Protein AF-D7GNL5-F1 (afdb_monomer)

Sequence (168 aa):
TACVNSFGDEQLAVDMLANNLLFEALTHSHFCKYACSEEVPELQDMGGPVEGGFSVAFDPLDGSSIVDTNFSVGTIFGVWPGEKLTGVTGRDQVAAAMGVYGPRTTYVLALKDYPGTHEFLLLDEGKWQHVKETTEVGEGKLFSPGNLRATFDNPDYEKLINYYVKEK

Foldseek 3Di:
DQDAPPVRPSLVRVQVVLVVVVLVVLLVVLQEQWEAEPVGRDTDGSNHAQANGKYKYKHSWAPSVCVVVQAKIKIWMFIAHGHDPPPDDPLRTQKIKMWIDHPWTKIWIDGPPDAFIWIWTQDPVRDTDTDDGGRDDDDDPDDDDDDPVVVVPDVVVVVVVVCNVPPD

Nearest PDB structures (foldseek):
  5iz3-assembly1_B  TM=9.190E-01  e=2.848E-23  Physcomitrium patens
  7zuv-assembly4_G  TM=9.508E-01  e=5.186E-22  Chlamydomonas reinhardtii
  7zuv-assembly4_E-3  TM=9.602E-01  e=9.377E-22  Chlamydomonas reinhardtii
  7zuv-assembly3_C  TM=9.428E-01  e=1.056E-21  Chlamydomonas reinhardtii
  7zuv-assembly3_H  TM=9.239E-01  e=1.598E-21  Chlamydomonas reinhardtii

Radius of gyration: 18.69 Å; Cα contacts (8 Å, |Δi|>4): 293; chains: 1; bounding box: 49×48×44 Å

Structure (mmCIF, N/CA/C/O backbone):
data_AF-D7GNL5-F1
#
_entry.id   AF-D7GNL5-F1
#
loop_
_atom_site.group_PDB
_atom_site.id
_atom_site.type_symbol
_atom_site.label_atom_id
_atom_site.label_alt_id
_atom_site.label_comp_id
_atom_site.label_asym_id
_atom_site.label_entity_id
_atom_site.label_seq_id
_atom_site.pdbx_PDB_ins_code
_atom_site.Cartn_x
_atom_site.Cartn_y
_atom_site.Cartn_z
_atom_site.occupancy
_atom_site.B_iso_or_equiv
_atom_site.auth_seq_id
_atom_site.auth_comp_id
_atom_site.auth_asym_id
_atom_site.auth_atom_id
_atom_site.pdbx_PDB_model_num
ATOM 1 N N . THR A 1 1 ? 19.185 -15.346 12.925 1.00 33.25 1 THR A N 1
ATOM 2 C CA . THR A 1 1 ? 20.498 -14.693 12.762 1.00 33.25 1 THR A CA 1
ATOM 3 C C . THR A 1 1 ? 20.218 -13.211 12.715 1.00 33.25 1 THR A C 1
ATOM 5 O O . THR A 1 1 ? 19.651 -12.767 11.730 1.00 33.25 1 THR A O 1
ATOM 8 N N . ALA A 1 2 ? 20.416 -12.498 13.824 1.00 32.72 2 ALA A N 1
ATOM 9 C CA . ALA A 1 2 ? 20.004 -11.101 13.946 1.00 32.72 2 ALA A CA 1
ATOM 10 C C . ALA A 1 2 ? 20.997 -10.195 13.205 1.00 32.72 2 ALA A C 1
ATOM 12 O O . ALA A 1 2 ? 22.196 -10.243 13.483 1.00 32.72 2 ALA A O 1
ATOM 13 N N . CYS A 1 3 ? 20.505 -9.397 12.260 1.00 36.00 3 CYS A N 1
ATOM 14 C CA . CYS A 1 3 ? 21.225 -8.222 11.789 1.00 36.00 3 CYS A CA 1
ATOM 15 C C . CYS A 1 3 ? 21.075 -7.164 12.883 1.00 36.00 3 CYS A C 1
ATOM 17 O O . CYS A 1 3 ? 19.970 -6.714 13.138 1.00 36.00 3 CYS A O 1
ATOM 19 N N . VAL A 1 4 ? 22.158 -6.809 13.567 1.00 38.31 4 VAL A N 1
ATOM 20 C CA . VAL A 1 4 ? 22.180 -5.688 14.515 1.00 38.31 4 VAL A CA 1
ATOM 21 C C . VAL A 1 4 ? 23.036 -4.612 13.860 1.00 38.31 4 VAL A C 1
ATOM 23 O O . VAL A 1 4 ? 24.189 -4.875 13.511 1.00 38.31 4 VAL A O 1
ATOM 26 N N . ASN A 1 5 ? 22.471 -3.427 13.620 1.00 47.59 5 ASN A N 1
ATOM 27 C CA . ASN A 1 5 ? 23.263 -2.287 13.161 1.00 47.59 5 ASN A CA 1
ATOM 28 C C . ASN A 1 5 ? 24.167 -1.781 14.303 1.00 47.59 5 ASN A C 1
ATOM 30 O O . ASN A 1 5 ? 23.959 -2.085 15.476 1.00 47.59 5 ASN A O 1
ATOM 34 N N . SER A 1 6 ? 25.184 -0.987 13.967 1.00 39.88 6 SER A N 1
ATOM 35 C CA . SER A 1 6 ? 26.195 -0.507 14.922 1.00 39.88 6 SER A CA 1
ATOM 36 C C . SER A 1 6 ? 25.654 0.392 16.053 1.00 39.88 6 SER A C 1
ATOM 38 O O . SER A 1 6 ? 26.437 0.770 16.925 1.00 39.88 6 SER A O 1
ATOM 40 N N . PHE A 1 7 ? 24.363 0.742 16.046 1.00 41.91 7 PHE A N 1
ATOM 41 C CA . PHE A 1 7 ? 23.713 1.619 17.023 1.00 41.91 7 PHE A CA 1
ATOM 42 C C . PHE A 1 7 ? 22.725 0.892 17.949 1.00 41.91 7 PHE A C 1
ATOM 44 O O . PHE A 1 7 ? 22.218 1.508 18.878 1.00 41.91 7 PHE A O 1
ATOM 51 N N . GLY A 1 8 ? 22.531 -0.421 17.778 1.00 46.28 8 GLY A N 1
ATOM 52 C CA . GLY A 1 8 ? 21.734 -1.235 18.701 1.00 46.28 8 GLY A CA 1
ATOM 53 C C . GLY A 1 8 ? 20.217 -1.133 18.519 1.00 46.28 8 GLY A C 1
ATOM 54 O O . GLY A 1 8 ? 19.494 -1.722 19.316 1.00 46.28 8 GLY A O 1
ATOM 55 N N . ASP A 1 9 ? 19.739 -0.455 17.472 1.00 56.34 9 ASP A N 1
ATOM 56 C CA . ASP A 1 9 ? 18.310 -0.386 17.161 1.00 56.34 9 ASP A CA 1
ATOM 57 C C . ASP A 1 9 ? 17.904 -1.599 16.313 1.00 56.34 9 ASP A C 1
ATOM 59 O O . ASP A 1 9 ? 18.107 -1.616 15.096 1.00 56.34 9 ASP A O 1
ATOM 63 N N . GLU A 1 10 ? 17.345 -2.632 16.957 1.00 59.16 10 GLU A N 1
ATOM 64 C CA . GLU A 1 10 ? 16.759 -3.798 16.273 1.00 59.16 10 GLU A CA 1
ATOM 65 C C . GLU A 1 10 ? 15.646 -3.383 15.293 1.00 59.16 10 GLU A C 1
ATOM 67 O O . GLU A 1 10 ? 15.550 -3.972 14.217 1.00 59.16 10 GLU A O 1
ATOM 72 N N . GLN A 1 11 ? 14.882 -2.326 15.603 1.00 56.53 11 GLN A N 1
ATOM 73 C CA . GLN A 1 11 ? 13.830 -1.779 14.729 1.00 56.53 11 GLN A CA 1
ATOM 74 C C . GLN A 1 11 ? 14.397 -1.353 13.366 1.0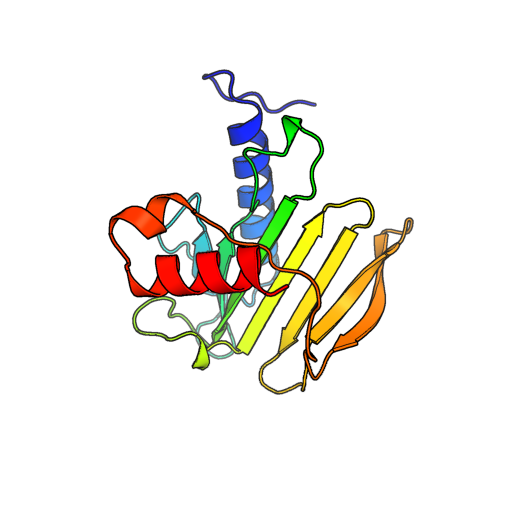0 56.53 11 GLN A C 1
ATOM 76 O O . GLN A 1 11 ? 14.004 -1.905 12.338 1.00 56.53 11 GLN A O 1
ATOM 81 N N . LEU A 1 12 ? 15.451 -0.525 13.366 1.00 66.38 12 LEU A N 1
ATOM 82 C CA . LEU A 1 12 ? 16.121 -0.087 12.136 1.00 66.38 12 LEU A CA 1
ATOM 83 C C . LEU A 1 12 ? 16.701 -1.270 11.333 1.00 66.38 12 LEU A C 1
ATOM 85 O O . LEU A 1 12 ? 16.880 -1.182 10.121 1.00 66.38 12 LEU A O 1
ATOM 89 N N . ALA A 1 13 ? 17.014 -2.399 11.975 1.00 81.12 13 ALA A N 1
ATOM 90 C CA . ALA A 1 13 ? 17.502 -3.570 11.257 1.00 81.12 13 ALA A CA 1
ATOM 91 C C . ALA A 1 13 ? 16.402 -4.329 10.497 1.00 81.12 13 ALA A C 1
ATOM 93 O O . ALA A 1 13 ? 16.684 -4.859 9.419 1.00 81.12 13 ALA A O 1
ATOM 94 N N . VAL A 1 14 ? 15.178 -4.391 11.032 1.00 86.81 14 VAL A N 1
ATOM 95 C CA . VAL A 1 14 ? 14.041 -5.025 10.344 1.00 86.81 14 VAL A CA 1
ATOM 96 C C . VAL A 1 14 ? 13.551 -4.138 9.200 1.00 86.81 14 VAL A C 1
ATOM 98 O O . VAL A 1 14 ? 13.327 -4.659 8.108 1.00 86.81 14 VAL A O 1
ATOM 101 N N . ASP A 1 15 ? 13.502 -2.820 9.404 1.00 88.00 15 ASP A N 1
ATOM 102 C CA . ASP A 1 15 ? 13.155 -1.845 8.359 1.00 88.00 15 ASP A CA 1
ATOM 103 C C . ASP A 1 15 ? 14.102 -1.961 7.162 1.00 88.00 15 ASP A C 1
ATOM 105 O O . ASP A 1 15 ? 13.683 -2.183 6.023 1.00 88.00 15 ASP A O 1
ATOM 109 N N . MET A 1 16 ? 15.412 -1.949 7.426 1.00 91.81 16 MET A N 1
ATOM 110 C CA . MET A 1 16 ? 16.427 -2.111 6.385 1.00 91.81 16 MET A CA 1
ATOM 111 C C . MET A 1 16 ? 16.382 -3.489 5.715 1.00 91.81 16 MET A C 1
ATOM 113 O O . MET A 1 16 ? 16.670 -3.601 4.522 1.00 91.81 16 MET A O 1
ATOM 117 N N . LEU A 1 17 ? 16.023 -4.549 6.449 1.00 92.88 17 LEU A N 1
ATOM 118 C CA . LEU A 1 17 ? 15.841 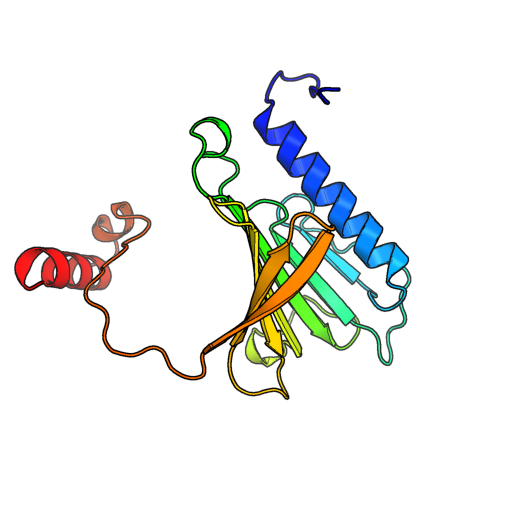-5.880 5.868 1.00 92.88 17 LEU A CA 1
ATOM 119 C C . LEU A 1 17 ? 14.656 -5.896 4.894 1.00 92.88 17 LEU A C 1
ATOM 121 O O . LEU A 1 17 ? 14.819 -6.349 3.761 1.00 92.88 17 LEU A O 1
ATOM 125 N N . ALA A 1 18 ? 13.494 -5.390 5.314 1.00 94.75 18 ALA A N 1
ATOM 126 C CA . ALA A 1 18 ? 12.304 -5.294 4.473 1.00 94.75 18 ALA A CA 1
ATOM 127 C C . ALA A 1 18 ? 12.569 -4.427 3.233 1.00 94.75 18 ALA A C 1
ATOM 129 O O . ALA A 1 18 ? 12.258 -4.829 2.111 1.00 94.75 18 ALA A O 1
ATOM 130 N N . ASN A 1 19 ? 13.246 -3.294 3.417 1.00 96.25 19 ASN A N 1
ATOM 131 C CA . ASN A 1 19 ? 13.652 -2.400 2.341 1.00 96.25 19 ASN A CA 1
ATOM 132 C C . ASN A 1 19 ? 14.527 -3.103 1.289 1.00 96.25 19 ASN A C 1
ATOM 134 O O . ASN A 1 19 ? 14.232 -3.055 0.093 1.00 96.25 19 ASN A O 1
ATOM 138 N N . ASN A 1 20 ? 15.570 -3.815 1.729 1.00 96.62 20 ASN A N 1
ATOM 139 C CA . ASN A 1 20 ? 16.473 -4.533 0.826 1.00 96.62 20 ASN A CA 1
ATOM 140 C C . ASN A 1 20 ? 15.749 -5.641 0.049 1.00 96.62 20 ASN A C 1
ATOM 142 O O . ASN A 1 20 ? 15.961 -5.775 -1.156 1.00 96.62 20 ASN A O 1
ATOM 146 N N . LEU A 1 21 ? 14.870 -6.398 0.715 1.00 97.12 21 LEU A N 1
ATOM 147 C CA . LEU A 1 21 ? 14.084 -7.457 0.075 1.00 97.12 21 LEU A CA 1
ATOM 148 C C . LEU A 1 21 ? 13.175 -6.906 -1.031 1.00 97.12 21 LEU A C 1
ATOM 150 O O . LEU A 1 21 ? 13.053 -7.527 -2.088 1.00 97.12 21 LEU A O 1
ATOM 154 N N . LEU A 1 22 ? 12.557 -5.740 -0.820 1.00 97.44 22 LEU A N 1
ATOM 155 C CA . LEU A 1 22 ? 11.691 -5.122 -1.825 1.00 97.44 22 LEU A CA 1
ATOM 156 C C . LEU A 1 22 ? 12.478 -4.585 -3.022 1.00 97.44 22 LEU A C 1
ATOM 158 O O . LEU A 1 22 ? 12.091 -4.855 -4.158 1.00 97.44 22 LEU A O 1
ATOM 162 N N . PHE A 1 23 ? 13.606 -3.902 -2.809 1.00 98.12 23 PHE A N 1
ATOM 163 C CA . PHE A 1 23 ? 14.469 -3.480 -3.919 1.00 98.12 23 PHE A CA 1
ATOM 164 C C . PHE A 1 23 ? 15.001 -4.673 -4.729 1.00 98.12 23 PHE A C 1
ATOM 166 O O . PHE A 1 23 ? 15.002 -4.639 -5.964 1.00 98.12 23 PHE A O 1
ATOM 173 N N . GLU A 1 24 ? 15.402 -5.753 -4.055 1.00 98.12 24 GLU A N 1
ATOM 174 C CA . GLU A 1 24 ? 15.845 -6.987 -4.708 1.00 98.12 24 GLU A CA 1
ATOM 175 C C . GLU A 1 24 ? 14.713 -7.618 -5.534 1.00 98.12 24 GLU A C 1
ATOM 177 O O . GLU A 1 24 ? 14.908 -7.957 -6.703 1.00 98.12 24 GLU A O 1
ATOM 182 N N . ALA A 1 25 ? 13.506 -7.722 -4.971 1.00 97.38 25 ALA A N 1
ATOM 183 C CA . ALA A 1 25 ? 12.342 -8.253 -5.675 1.00 97.38 25 ALA A CA 1
ATOM 184 C C . ALA A 1 25 ? 11.966 -7.408 -6.905 1.00 97.38 25 ALA A C 1
ATOM 186 O O . ALA A 1 25 ? 11.678 -7.957 -7.971 1.00 97.38 25 ALA A O 1
ATOM 187 N N . LEU A 1 26 ? 12.009 -6.077 -6.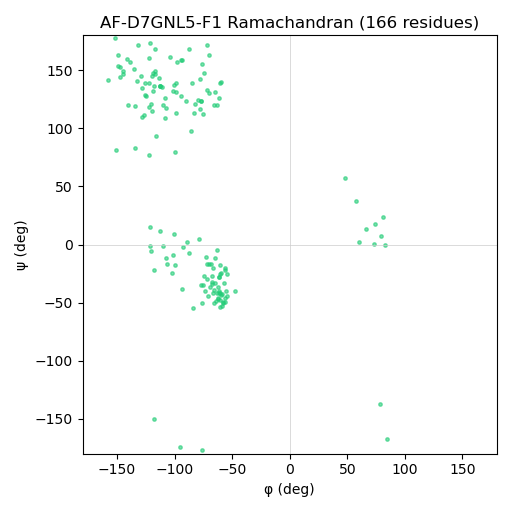791 1.00 97.94 26 LEU A N 1
ATOM 188 C CA . LEU A 1 26 ? 11.727 -5.164 -7.901 1.00 97.94 26 LEU A CA 1
ATOM 189 C C . LEU A 1 26 ? 12.776 -5.268 -9.009 1.00 97.94 26 LEU A C 1
ATOM 191 O O . LEU A 1 26 ? 12.408 -5.291 -10.185 1.00 97.94 26 LEU A O 1
ATOM 195 N N . THR A 1 27 ? 14.051 -5.423 -8.653 1.00 97.81 27 THR A N 1
ATOM 196 C CA . THR A 1 27 ? 15.136 -5.671 -9.615 1.00 97.81 27 THR A CA 1
ATOM 197 C C . THR A 1 27 ? 14.917 -6.994 -10.360 1.00 97.81 27 THR A C 1
ATOM 199 O O . THR A 1 27 ? 14.978 -7.047 -11.590 1.00 97.81 27 THR A O 1
ATOM 202 N N . HIS A 1 28 ? 14.579 -8.065 -9.634 1.00 97.75 28 HIS A N 1
ATOM 203 C CA . HIS A 1 28 ? 14.297 -9.382 -10.214 1.00 97.75 28 HIS A CA 1
ATOM 204 C C . HIS A 1 28 ? 12.988 -9.449 -11.013 1.00 97.75 28 HIS A C 1
ATOM 206 O O . HIS A 1 28 ? 12.808 -10.367 -11.810 1.00 97.75 28 HIS A O 1
ATOM 212 N N . SER A 1 29 ? 12.078 -8.484 -10.844 1.00 96.94 29 SER A N 1
ATOM 213 C CA . SER A 1 29 ? 10.851 -8.416 -11.645 1.00 96.94 29 SER A CA 1
ATOM 214 C C . SER A 1 29 ? 11.125 -8.106 -13.118 1.00 96.94 29 SER A C 1
ATOM 216 O O . SER A 1 29 ? 10.319 -8.466 -13.969 1.00 96.94 29 SER A O 1
ATOM 218 N N . HIS A 1 30 ? 12.231 -7.416 -13.423 1.00 97.06 30 HIS A N 1
ATOM 219 C CA . HIS A 1 30 ? 12.578 -6.887 -14.749 1.00 97.06 30 HIS A CA 1
ATOM 220 C C . HIS A 1 30 ? 11.583 -5.877 -15.356 1.00 97.06 30 HIS A C 1
ATOM 222 O O . HIS A 1 30 ? 11.812 -5.393 -16.464 1.00 97.06 30 HIS A O 1
ATOM 228 N N . PHE A 1 31 ? 10.509 -5.516 -14.646 1.00 97.44 31 PHE A N 1
ATOM 229 C CA . PHE A 1 31 ? 9.500 -4.555 -15.108 1.00 97.44 31 PHE A CA 1
ATOM 230 C C . PHE A 1 31 ? 9.581 -3.203 -14.394 1.00 97.44 31 PHE A C 1
ATOM 232 O O . PHE A 1 31 ? 9.031 -2.221 -14.889 1.00 97.44 31 PHE A O 1
ATOM 239 N N . CYS A 1 32 ? 10.264 -3.126 -13.252 1.00 98.06 32 CYS A N 1
ATOM 240 C CA . CYS A 1 32 ? 10.437 -1.877 -12.521 1.00 98.06 32 CYS A CA 1
ATOM 241 C C . CYS A 1 32 ? 11.586 -1.060 -13.127 1.00 98.06 32 CYS A C 1
ATOM 243 O O . CYS A 1 32 ? 12.718 -1.532 -13.172 1.00 98.06 32 CYS A O 1
ATOM 245 N N . LYS A 1 33 ? 11.317 0.167 -13.579 1.00 98.12 33 LYS A N 1
ATOM 246 C CA . LYS A 1 33 ? 12.318 1.126 -14.046 1.00 98.12 33 LYS A CA 1
ATOM 247 C C . LYS A 1 33 ? 12.927 1.905 -12.887 1.00 98.12 33 LYS A C 1
ATOM 249 O O . LYS A 1 33 ? 14.144 1.900 -12.739 1.00 98.12 33 LYS A O 1
ATOM 254 N N . TYR A 1 34 ? 12.097 2.541 -12.062 1.00 98.31 34 TYR A N 1
ATOM 255 C CA . TYR A 1 34 ? 12.556 3.276 -10.883 1.00 98.31 34 TYR A CA 1
ATOM 256 C C . TYR A 1 34 ? 11.796 2.869 -9.634 1.00 98.31 34 TYR A C 1
ATOM 258 O O . TYR A 1 34 ? 10.591 2.636 -9.688 1.00 98.31 34 TYR A O 1
ATOM 266 N N . ALA A 1 35 ? 12.486 2.848 -8.501 1.00 98.19 35 ALA A N 1
ATOM 267 C CA . ALA A 1 35 ? 11.854 2.660 -7.210 1.00 98.19 35 ALA A CA 1
ATOM 268 C C . ALA A 1 35 ? 12.386 3.638 -6.162 1.00 98.19 35 ALA A C 1
ATOM 270 O O . ALA A 1 35 ? 13.540 4.052 -6.236 1.00 98.19 35 ALA A O 1
ATOM 271 N N . CYS A 1 36 ? 11.557 3.996 -5.190 1.00 97.75 36 CYS A N 1
ATOM 272 C CA . CYS A 1 36 ? 11.989 4.668 -3.966 1.00 97.75 36 CYS A CA 1
ATOM 273 C C . CYS A 1 36 ? 11.203 4.130 -2.770 1.00 97.75 36 CYS A C 1
ATOM 275 O O . CYS A 1 36 ? 10.124 3.552 -2.937 1.00 97.75 36 CYS A O 1
ATOM 277 N N . SER A 1 37 ? 11.744 4.327 -1.573 1.00 97.31 37 SER A N 1
ATOM 278 C CA . SER A 1 37 ? 11.112 3.902 -0.329 1.00 97.31 37 SER A CA 1
ATOM 279 C C . SER A 1 37 ? 11.102 4.998 0.729 1.00 97.31 37 SER A C 1
ATOM 281 O O . SER A 1 37 ? 11.722 6.043 0.536 1.00 97.31 37 SER A O 1
ATOM 283 N N . GLU A 1 38 ? 10.405 4.775 1.845 1.00 95.31 38 GLU A N 1
ATOM 284 C CA . GLU A 1 38 ? 10.528 5.641 3.029 1.00 95.31 38 GLU A CA 1
ATOM 285 C C . GLU A 1 38 ? 11.992 5.765 3.494 1.00 95.31 38 GLU A C 1
ATOM 287 O O . GLU A 1 38 ? 12.471 6.873 3.731 1.00 95.31 38 GLU A O 1
ATOM 292 N N . GLU A 1 39 ? 12.720 4.644 3.529 1.00 91.44 39 GLU A N 1
ATOM 293 C CA . GLU A 1 39 ? 14.121 4.578 3.973 1.00 91.44 39 GLU A CA 1
ATOM 294 C C . GLU A 1 39 ? 15.116 5.160 2.954 1.00 91.44 39 GLU A C 1
ATOM 296 O O . GLU A 1 39 ? 16.205 5.610 3.313 1.00 91.44 39 GLU A O 1
ATOM 301 N N . VAL A 1 40 ? 14.763 5.127 1.663 1.00 94.75 40 VAL A N 1
ATOM 302 C CA . VAL A 1 40 ? 15.578 5.627 0.545 1.00 94.75 40 VAL A CA 1
ATOM 303 C C . VAL A 1 40 ? 14.686 6.461 -0.386 1.00 94.75 40 VAL A C 1
ATOM 305 O O . VAL A 1 40 ? 14.173 5.942 -1.389 1.00 94.75 40 VAL A O 1
ATOM 308 N N . PRO A 1 41 ? 14.466 7.753 -0.073 1.00 92.88 41 PRO A N 1
ATOM 309 C CA . PRO A 1 41 ? 13.539 8.608 -0.814 1.00 92.88 41 PRO A CA 1
ATOM 310 C C . PRO A 1 41 ? 14.064 9.017 -2.200 1.00 92.88 41 PRO A C 1
ATOM 312 O O . PRO A 1 41 ? 13.317 9.568 -3.014 1.00 92.88 41 PRO A O 1
ATOM 315 N N . GLU A 1 42 ? 15.338 8.763 -2.503 1.00 94.25 42 GLU A N 1
ATOM 316 C CA . GLU A 1 42 ? 15.918 8.967 -3.825 1.00 94.25 42 GLU A CA 1
ATOM 317 C C . GLU A 1 42 ? 15.540 7.850 -4.805 1.00 94.25 42 GLU A C 1
ATOM 319 O O . GLU A 1 42 ? 15.540 6.666 -4.471 1.00 94.25 42 GLU A O 1
ATOM 324 N N . LEU A 1 43 ? 15.306 8.225 -6.068 1.00 95.62 43 LEU A N 1
ATOM 325 C CA . LEU A 1 43 ? 15.022 7.269 -7.138 1.00 95.62 43 LEU A CA 1
ATOM 326 C C . LEU A 1 43 ? 16.209 6.334 -7.384 1.00 95.62 43 LEU A C 1
ATOM 328 O O . LEU A 1 43 ? 17.285 6.770 -7.794 1.00 95.62 43 LEU A O 1
ATOM 332 N N . GLN A 1 44 ? 15.963 5.041 -7.217 1.00 97.62 44 GLN A N 1
ATOM 333 C CA . GLN A 1 44 ? 16.878 3.960 -7.549 1.00 97.62 44 GLN A CA 1
ATOM 334 C C . GLN A 1 44 ? 16.494 3.360 -8.904 1.00 97.62 44 GLN A C 1
ATOM 336 O O . GLN A 1 44 ? 15.326 3.047 -9.136 1.00 97.62 44 GLN A O 1
ATOM 341 N N . ASP A 1 45 ? 17.462 3.192 -9.809 1.00 97.31 45 ASP A N 1
ATOM 342 C CA . ASP A 1 45 ? 17.240 2.512 -11.093 1.00 97.31 45 ASP A CA 1
ATOM 343 C C . ASP A 1 45 ? 17.207 0.996 -10.876 1.00 97.31 45 ASP A C 1
ATOM 345 O O . ASP A 1 45 ? 18.201 0.401 -10.460 1.00 97.31 45 ASP A O 1
ATOM 349 N N . MET A 1 46 ? 16.061 0.381 -11.159 1.00 97.94 46 MET A N 1
ATOM 350 C CA . MET A 1 46 ? 15.833 -1.061 -11.012 1.00 97.94 46 MET A CA 1
ATOM 351 C C . MET A 1 46 ? 16.128 -1.839 -12.308 1.00 97.94 46 MET A C 1
ATOM 353 O O . MET A 1 46 ? 16.029 -3.064 -12.335 1.00 97.94 46 MET A O 1
ATOM 357 N N . GLY A 1 47 ? 16.507 -1.149 -13.392 1.00 97.25 47 GLY A N 1
ATOM 358 C CA . GLY A 1 47 ? 16.954 -1.761 -14.647 1.00 97.25 47 GLY A CA 1
ATOM 359 C C . GLY A 1 47 ? 15.845 -2.212 -15.605 1.00 97.25 47 GLY A C 1
ATOM 360 O O . GLY A 1 47 ? 16.156 -2.710 -16.687 1.00 97.25 47 GLY A O 1
ATOM 361 N N . GLY A 1 48 ? 14.571 -2.034 -15.252 1.00 97.50 48 GLY A N 1
ATOM 362 C CA . GLY A 1 48 ? 13.435 -2.320 -16.131 1.00 97.50 48 GLY A CA 1
ATOM 363 C C . GLY A 1 48 ? 13.273 -1.316 -17.283 1.00 97.50 48 GLY A C 1
ATOM 364 O O . GLY A 1 48 ? 13.959 -0.289 -17.340 1.00 97.50 48 GLY A O 1
ATOM 365 N N . PRO A 1 49 ? 12.371 -1.599 -18.238 1.00 97.44 49 PRO A N 1
ATOM 366 C CA . PRO A 1 49 ? 12.152 -0.751 -19.404 1.00 97.44 49 PRO A CA 1
ATOM 367 C C . PRO A 1 49 ? 11.347 0.507 -19.058 1.00 97.44 49 PRO A C 1
ATOM 369 O O . PRO A 1 49 ? 10.546 0.516 -18.131 1.00 97.44 49 PRO A O 1
ATOM 372 N N . VAL A 1 50 ? 11.512 1.569 -19.850 1.00 95.75 50 VAL A N 1
ATOM 373 C CA . VAL A 1 50 ? 10.650 2.762 -19.753 1.00 95.75 50 VAL A CA 1
ATOM 374 C C . VAL A 1 50 ? 9.285 2.485 -20.385 1.00 95.75 50 VAL A C 1
ATOM 376 O O . VAL A 1 50 ? 8.246 2.718 -19.775 1.00 95.75 50 VAL A O 1
ATOM 379 N N . GLU A 1 51 ? 9.266 1.964 -21.611 1.00 96.69 51 GLU A N 1
ATOM 380 C CA . GLU A 1 51 ? 8.026 1.591 -22.293 1.00 96.69 51 GLU A CA 1
ATOM 381 C C . GLU A 1 51 ? 7.536 0.229 -21.788 1.00 96.69 51 GLU A C 1
ATOM 383 O O . GLU A 1 51 ? 8.273 -0.754 -21.812 1.00 96.69 51 GLU A O 1
ATOM 388 N N . GLY A 1 52 ? 6.294 0.175 -21.301 1.00 94.69 52 GLY A N 1
ATOM 389 C CA . GLY A 1 52 ? 5.707 -1.043 -20.732 1.00 94.69 52 GLY A CA 1
ATOM 390 C C . GLY A 1 52 ? 6.246 -1.444 -19.353 1.00 94.69 52 GLY A C 1
ATOM 391 O O . GLY A 1 52 ? 5.801 -2.458 -18.819 1.00 94.69 52 GLY A O 1
ATOM 392 N N . GLY A 1 53 ? 7.173 -0.673 -18.776 1.00 97.38 53 GLY A N 1
ATOM 393 C CA . GLY A 1 53 ? 7.614 -0.834 -17.393 1.00 97.38 53 GLY A CA 1
ATOM 394 C C . GLY A 1 53 ? 6.875 0.080 -16.421 1.00 97.38 53 GLY A C 1
ATOM 395 O O . GLY A 1 53 ? 5.919 0.776 -16.782 1.00 97.38 53 GLY A O 1
ATOM 396 N N . PHE A 1 54 ? 7.329 0.061 -15.172 1.00 98.31 54 PHE A N 1
ATOM 397 C CA . PHE A 1 54 ? 6.673 0.725 -14.051 1.00 98.31 54 PHE A CA 1
ATOM 398 C C . PHE A 1 54 ? 7.665 1.414 -13.124 1.00 98.31 54 PHE A C 1
ATOM 400 O O . PHE A 1 54 ? 8.807 0.981 -13.002 1.00 98.31 54 PHE A O 1
ATOM 407 N N . SER A 1 55 ? 7.195 2.404 -12.377 1.00 98.38 55 SER A N 1
ATOM 408 C CA . SER A 1 55 ? 7.895 2.912 -11.206 1.00 98.38 55 SER A CA 1
ATOM 409 C C . SER A 1 55 ? 7.112 2.626 -9.931 1.00 98.38 55 SER A C 1
ATOM 411 O O . SER A 1 55 ? 5.881 2.706 -9.924 1.00 98.38 55 SER A O 1
ATOM 413 N N . VAL A 1 56 ? 7.820 2.309 -8.849 1.00 98.44 56 VAL A N 1
ATOM 414 C CA . VAL A 1 56 ? 7.223 1.851 -7.587 1.00 98.44 56 VAL A CA 1
ATOM 415 C C . VAL A 1 56 ? 7.691 2.717 -6.422 1.00 98.44 56 VAL A C 1
ATOM 417 O O . VAL A 1 56 ? 8.885 2.899 -6.227 1.00 98.44 56 VAL A O 1
ATOM 420 N N . ALA A 1 57 ? 6.757 3.231 -5.628 1.00 98.25 57 ALA A N 1
ATOM 421 C CA . ALA A 1 57 ? 7.070 3.838 -4.335 1.00 98.25 57 ALA A CA 1
ATOM 422 C C . ALA A 1 57 ? 6.493 2.959 -3.228 1.00 98.25 57 ALA A C 1
ATOM 424 O O . ALA A 1 57 ? 5.358 2.492 -3.369 1.00 98.25 57 ALA A O 1
ATOM 425 N N . PHE A 1 58 ? 7.251 2.725 -2.158 1.00 98.00 58 PHE A N 1
ATOM 426 C CA . PHE A 1 58 ? 6.824 1.818 -1.097 1.00 98.00 58 PHE A CA 1
ATOM 427 C C . PHE A 1 58 ? 7.250 2.248 0.309 1.00 98.00 58 PHE A C 1
ATOM 429 O O . PHE A 1 58 ? 8.296 2.852 0.506 1.00 98.00 58 PHE A O 1
ATOM 436 N N . ASP A 1 59 ? 6.436 1.888 1.290 1.00 97.25 59 ASP A N 1
ATOM 437 C CA . ASP A 1 59 ? 6.828 1.809 2.692 1.00 97.25 59 ASP A CA 1
ATOM 438 C C . ASP A 1 59 ? 7.134 0.328 2.981 1.00 97.25 59 ASP A C 1
ATOM 440 O O . ASP A 1 59 ? 6.233 -0.518 2.852 1.00 97.25 59 ASP A O 1
ATOM 444 N N . PRO A 1 60 ? 8.402 -0.020 3.268 1.00 95.81 60 PRO A N 1
ATOM 445 C CA . PRO A 1 60 ? 8.799 -1.405 3.454 1.00 95.81 60 PRO A CA 1
ATOM 446 C C . PRO A 1 60 ? 8.198 -2.033 4.713 1.00 95.81 60 PRO A C 1
ATOM 448 O O . PRO A 1 60 ? 7.889 -3.231 4.679 1.00 95.81 60 PRO A O 1
ATOM 451 N N . LEU A 1 61 ? 8.017 -1.255 5.785 1.00 95.69 61 LEU A N 1
ATOM 452 C CA . LEU A 1 61 ? 7.505 -1.729 7.064 1.00 95.69 61 LEU A CA 1
ATOM 453 C C . LEU A 1 61 ? 6.750 -0.622 7.827 1.00 95.69 61 LEU A C 1
ATOM 455 O O . LEU A 1 61 ? 7.250 -0.050 8.797 1.00 95.69 61 LEU A O 1
ATOM 459 N N . ASP A 1 62 ? 5.489 -0.409 7.457 1.00 94.44 62 ASP A N 1
ATOM 460 C CA . ASP A 1 62 ? 4.594 0.500 8.170 1.00 94.44 62 ASP A CA 1
ATOM 461 C C . ASP A 1 62 ? 4.334 -0.031 9.585 1.00 94.44 62 ASP A C 1
ATOM 463 O O . ASP A 1 62 ? 3.986 -1.203 9.795 1.00 94.44 62 ASP A O 1
ATOM 467 N N . GLY A 1 63 ? 4.483 0.850 10.571 1.00 91.75 63 GLY A N 1
ATOM 468 C CA . GLY A 1 63 ? 4.338 0.498 11.980 1.00 91.75 63 GLY A CA 1
ATOM 469 C C . GLY A 1 63 ? 5.577 -0.157 12.599 1.00 91.75 63 GLY A C 1
ATOM 470 O O . GLY A 1 63 ? 5.452 -0.828 13.622 1.00 91.75 63 GLY A O 1
ATOM 471 N N . SER A 1 64 ? 6.777 0.062 12.060 1.00 87.44 64 SER A N 1
ATOM 472 C CA . SER A 1 64 ? 8.039 -0.437 12.636 1.00 87.44 64 SER A CA 1
ATOM 473 C C . SER A 1 64 ? 8.182 -0.189 14.152 1.00 87.44 64 SER A C 1
ATOM 475 O O . SER A 1 64 ? 8.555 -1.082 14.915 1.00 87.44 64 SER A O 1
ATOM 477 N N . SER A 1 65 ? 7.748 0.983 14.632 1.00 86.31 65 SER A N 1
ATOM 478 C CA . SER A 1 65 ? 7.759 1.360 16.060 1.00 86.31 65 SER A CA 1
ATOM 479 C C . SER A 1 65 ? 6.932 0.460 16.997 1.00 86.31 65 SER A C 1
ATOM 481 O O . SER A 1 65 ? 7.118 0.504 18.216 1.00 86.31 65 SER A O 1
ATOM 483 N N . ILE A 1 66 ? 6.002 -0.335 16.456 1.00 88.75 66 ILE A N 1
ATOM 484 C CA . ILE A 1 66 ? 5.130 -1.251 17.210 1.00 88.75 66 ILE A CA 1
ATOM 485 C C . ILE A 1 66 ? 5.433 -2.731 16.920 1.00 88.75 66 ILE A C 1
ATOM 487 O O . ILE A 1 66 ? 4.688 -3.611 17.356 1.00 88.75 66 ILE A O 1
ATOM 491 N N . VAL A 1 67 ? 6.553 -3.025 16.249 1.00 88.25 67 VAL A N 1
ATOM 492 C CA . VAL A 1 67 ? 7.041 -4.401 16.054 1.00 88.25 67 VAL A CA 1
ATOM 493 C C . VAL A 1 67 ? 7.317 -5.068 17.403 1.00 88.25 67 VAL A C 1
ATOM 495 O O . VAL A 1 67 ? 6.813 -6.160 17.668 1.00 88.25 67 VAL A O 1
ATOM 498 N N . ASP A 1 68 ? 8.024 -4.384 18.307 1.00 87.75 68 ASP A N 1
ATOM 499 C CA . ASP A 1 68 ? 8.409 -4.938 19.616 1.00 87.75 68 ASP A CA 1
ATOM 500 C C . ASP A 1 68 ? 7.213 -5.186 20.547 1.00 87.75 68 ASP A C 1
ATOM 502 O O . ASP A 1 68 ? 7.291 -5.978 21.488 1.00 87.75 68 ASP A O 1
ATOM 506 N N . THR A 1 69 ? 6.079 -4.524 20.293 1.00 90.94 69 THR A N 1
ATOM 507 C CA . THR A 1 69 ? 4.831 -4.735 21.041 1.00 90.94 69 THR A CA 1
ATOM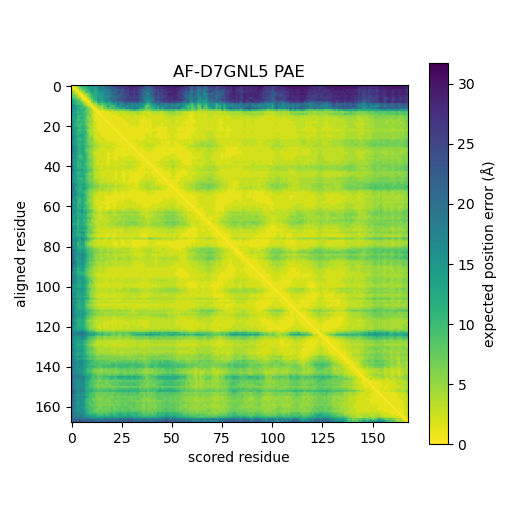 508 C C . THR A 1 69 ? 3.964 -5.840 20.441 1.00 90.94 69 THR A C 1
ATOM 510 O O . THR A 1 69 ? 2.896 -6.139 20.982 1.00 90.94 69 THR A O 1
ATOM 513 N N . ASN A 1 70 ? 4.441 -6.489 19.371 1.00 89.69 70 ASN A N 1
ATOM 514 C CA . ASN A 1 70 ? 3.770 -7.582 18.676 1.00 89.69 70 ASN A CA 1
ATOM 515 C C . ASN A 1 70 ? 2.374 -7.180 18.160 1.00 89.69 70 ASN A C 1
ATOM 517 O O . ASN A 1 70 ? 1.411 -7.952 18.234 1.00 89.69 70 ASN A O 1
ATOM 521 N N . PHE A 1 71 ? 2.248 -5.939 17.683 1.00 93.19 71 PHE A N 1
ATOM 522 C CA . PHE A 1 71 ? 1.058 -5.460 16.982 1.00 93.19 71 PHE A CA 1
ATOM 523 C C . PHE A 1 71 ? 1.150 -5.763 15.483 1.00 93.19 71 PHE A C 1
ATOM 525 O O . PHE A 1 71 ? 2.185 -6.183 14.974 1.00 93.19 71 PHE A O 1
ATOM 532 N N . SER A 1 72 ? 0.031 -5.596 14.774 1.00 95.50 72 SER A N 1
ATOM 533 C CA . SER A 1 72 ? 0.030 -5.753 13.319 1.00 95.50 72 SER A CA 1
ATOM 534 C C . SER A 1 72 ? 0.791 -4.604 12.666 1.00 95.50 72 SER A C 1
ATOM 536 O O . SER A 1 72 ? 0.511 -3.443 12.958 1.00 95.50 72 SER A O 1
ATOM 538 N N . VAL A 1 73 ? 1.707 -4.963 11.777 1.00 96.31 73 VAL A N 1
ATOM 539 C CA . VAL A 1 73 ? 2.512 -4.064 10.938 1.00 96.31 73 VAL A CA 1
ATOM 540 C C . VAL A 1 73 ? 2.253 -4.391 9.470 1.00 96.31 73 VAL A C 1
ATOM 542 O O . VAL A 1 73 ? 1.541 -5.359 9.177 1.00 96.31 73 VAL A O 1
ATOM 545 N N . GLY A 1 74 ? 2.776 -3.610 8.531 1.00 96.56 74 GLY A N 1
ATOM 546 C CA . GLY A 1 74 ? 2.450 -3.813 7.121 1.00 96.56 74 GLY A CA 1
ATOM 547 C C . GLY A 1 74 ? 3.523 -3.380 6.142 1.00 96.56 74 GLY A C 1
ATOM 548 O O . GLY A 1 74 ? 4.559 -2.869 6.518 1.00 96.56 74 GLY A O 1
ATOM 549 N N . THR A 1 75 ? 3.263 -3.607 4.862 1.00 97.69 75 THR A N 1
ATOM 550 C CA . THR A 1 75 ? 4.062 -3.076 3.749 1.00 97.69 75 THR A CA 1
ATOM 551 C C . THR A 1 75 ? 3.093 -2.407 2.793 1.00 97.69 75 THR A C 1
ATOM 553 O O . THR A 1 75 ? 2.067 -3.001 2.460 1.00 97.69 75 THR A O 1
ATOM 556 N N . ILE A 1 76 ? 3.404 -1.209 2.314 1.00 98.12 76 ILE A N 1
ATOM 557 C CA . ILE A 1 76 ? 2.526 -0.446 1.422 1.00 98.12 76 ILE A CA 1
ATOM 558 C C . ILE A 1 76 ? 3.291 -0.146 0.142 1.00 98.12 76 ILE A C 1
ATOM 560 O O . ILE A 1 76 ? 4.457 0.221 0.195 1.00 98.12 76 ILE A O 1
ATOM 564 N N . PHE A 1 77 ? 2.659 -0.255 -1.024 1.00 95.94 77 PHE A N 1
ATOM 565 C CA . PHE A 1 77 ? 3.257 0.265 -2.252 1.00 95.94 77 PHE A CA 1
ATOM 566 C C . PHE A 1 77 ? 2.218 0.781 -3.238 1.00 95.94 77 PHE A C 1
ATOM 568 O O . PHE A 1 77 ? 1.075 0.320 -3.299 1.00 95.94 77 PHE A O 1
ATOM 575 N N . GLY A 1 78 ? 2.663 1.731 -4.052 1.00 98.19 78 GLY A N 1
ATOM 576 C CA . GLY A 1 78 ? 1.973 2.217 -5.235 1.00 98.19 78 GLY A CA 1
ATOM 577 C C . GLY A 1 78 ? 2.814 1.970 -6.481 1.00 98.19 78 GLY A C 1
ATOM 578 O O . GLY A 1 78 ? 4.044 2.017 -6.437 1.00 98.19 78 GLY A O 1
ATOM 579 N N . VAL A 1 79 ? 2.141 1.720 -7.599 1.00 98.44 79 VAL A N 1
ATOM 580 C CA . VAL A 1 79 ? 2.759 1.432 -8.896 1.00 98.44 79 VAL A CA 1
ATOM 581 C C . VAL A 1 79 ? 2.230 2.409 -9.935 1.00 98.44 79 VAL A C 1
ATOM 583 O O . VAL A 1 79 ? 1.018 2.529 -10.130 1.00 98.44 79 VAL A O 1
ATOM 586 N N . TRP A 1 80 ? 3.141 3.066 -10.645 1.00 98.50 80 TRP A N 1
ATOM 587 C CA . TRP A 1 80 ? 2.865 3.982 -11.749 1.00 98.50 80 TRP A CA 1
ATOM 588 C C . TRP A 1 80 ? 3.467 3.441 -13.046 1.00 98.50 80 TRP A C 1
ATOM 590 O O . TRP A 1 80 ? 4.487 2.758 -13.002 1.00 98.50 80 TRP A O 1
ATOM 600 N N . PRO A 1 81 ? 2.874 3.722 -14.214 1.00 97.69 81 PRO A N 1
ATOM 601 C CA . PRO A 1 81 ? 3.448 3.316 -15.487 1.00 97.69 81 PRO A CA 1
ATOM 602 C C . PRO A 1 81 ? 4.661 4.182 -15.851 1.00 97.69 81 PRO A C 1
ATOM 604 O O . PRO A 1 81 ? 4.701 5.386 -15.582 1.00 97.69 81 PRO A O 1
ATOM 607 N N . GLY A 1 82 ? 5.620 3.581 -16.545 1.00 96.00 82 GLY A N 1
ATOM 608 C CA . GLY A 1 82 ? 6.789 4.264 -17.076 1.00 96.00 82 GLY A CA 1
ATOM 609 C C . GLY A 1 82 ? 7.861 4.528 -16.027 1.00 96.00 82 GLY A C 1
ATOM 610 O O . GLY A 1 82 ? 8.206 3.655 -15.242 1.00 96.00 82 GLY A O 1
ATOM 611 N N . GLU A 1 83 ? 8.424 5.735 -16.065 1.00 95.88 83 GLU A N 1
ATOM 612 C CA . GLU A 1 83 ? 9.669 6.075 -15.369 1.00 95.88 83 GLU A CA 1
ATOM 613 C C . GLU A 1 83 ? 9.524 7.226 -14.358 1.00 95.88 83 GLU A C 1
ATOM 615 O O . GLU A 1 83 ? 10.509 7.822 -13.928 1.00 95.88 83 GLU A O 1
ATOM 620 N N . LYS A 1 84 ? 8.295 7.597 -13.982 1.00 93.88 84 LYS A N 1
ATOM 621 C CA . LYS A 1 84 ? 8.044 8.794 -13.165 1.00 93.88 84 LYS A CA 1
ATOM 622 C C . LYS A 1 84 ? 7.399 8.458 -11.829 1.00 93.88 84 LYS A C 1
ATOM 624 O O . LYS A 1 84 ? 6.383 7.777 -11.781 1.00 93.88 84 LYS A O 1
ATOM 629 N N . LEU A 1 85 ? 7.961 9.033 -10.766 1.00 93.81 85 LEU A N 1
ATOM 630 C CA . LEU A 1 85 ? 7.369 9.099 -9.420 1.00 93.81 85 LEU A CA 1
ATOM 631 C C . LEU A 1 85 ? 7.190 10.546 -8.931 1.00 93.81 85 LEU A C 1
ATOM 633 O O . LEU A 1 85 ? 6.643 10.786 -7.862 1.00 93.81 85 LEU A O 1
ATOM 637 N N . THR A 1 86 ? 7.606 11.529 -9.732 1.00 92.00 86 THR A N 1
ATOM 638 C CA . THR A 1 86 ? 7.420 12.959 -9.466 1.00 92.00 86 THR A CA 1
ATOM 639 C C . THR A 1 86 ? 6.535 13.585 -10.539 1.00 92.00 86 THR A C 1
ATOM 641 O O . THR A 1 86 ? 6.532 13.161 -11.696 1.00 92.00 86 THR A O 1
ATOM 644 N N . GLY A 1 87 ? 5.738 14.584 -10.151 1.00 92.94 87 GLY A N 1
ATOM 645 C CA . GLY A 1 87 ? 4.759 15.205 -11.052 1.00 92.94 87 GLY A CA 1
ATOM 646 C C . GLY A 1 87 ? 3.617 14.272 -11.482 1.00 92.94 87 GLY A C 1
ATOM 647 O O . GLY A 1 87 ? 2.894 14.601 -12.418 1.00 92.94 87 GLY A O 1
ATOM 648 N N . VAL A 1 88 ? 3.466 13.127 -10.809 1.00 95.56 88 VAL A N 1
ATOM 649 C CA . VAL A 1 88 ? 2.349 12.184 -10.944 1.00 95.56 88 VAL A CA 1
ATOM 650 C C . VAL A 1 88 ? 1.403 12.331 -9.756 1.00 95.56 88 VAL A C 1
ATOM 652 O O . VAL A 1 88 ? 1.769 12.867 -8.709 1.00 95.56 88 VAL A O 1
ATOM 655 N N . THR A 1 89 ? 0.177 11.850 -9.907 1.00 96.50 89 THR A N 1
ATOM 656 C CA . THR A 1 89 ? -0.842 11.848 -8.857 1.00 96.50 89 THR A CA 1
ATOM 657 C C . THR A 1 89 ? -1.237 10.421 -8.485 1.00 96.50 89 THR A C 1
ATOM 659 O O . THR A 1 89 ? -0.949 9.465 -9.205 1.00 96.50 89 THR A O 1
ATOM 662 N N . GLY A 1 90 ? -1.972 10.260 -7.381 1.00 95.19 90 GLY A N 1
ATOM 663 C CA . GLY A 1 90 ? -2.562 8.964 -7.029 1.00 95.19 90 GLY A CA 1
ATOM 664 C C . GLY A 1 90 ? -3.533 8.425 -8.089 1.00 95.19 90 GLY A C 1
ATOM 665 O O . GLY A 1 90 ? -3.691 7.218 -8.210 1.00 95.19 90 GLY A O 1
ATOM 666 N N . ARG A 1 91 ? -4.141 9.289 -8.920 1.00 96.25 91 ARG A N 1
ATOM 667 C CA . ARG A 1 91 ? -5.031 8.856 -10.019 1.00 96.25 91 ARG A CA 1
ATOM 668 C C . ARG A 1 91 ? -4.279 8.204 -11.181 1.00 96.25 91 ARG A C 1
ATOM 670 O O . ARG A 1 91 ? -4.902 7.539 -12.006 1.00 96.25 91 ARG A O 1
ATOM 677 N N . ASP A 1 92 ? -2.966 8.407 -11.244 1.00 97.38 92 ASP A N 1
ATOM 678 C CA . ASP A 1 92 ? -2.101 7.839 -12.276 1.00 97.38 92 ASP A CA 1
ATOM 679 C C . ASP A 1 92 ? -1.595 6.435 -11.909 1.00 97.38 92 ASP A C 1
ATOM 681 O O . ASP A 1 92 ? -1.004 5.767 -12.759 1.00 97.38 92 ASP A O 1
ATOM 685 N N . GLN A 1 93 ? -1.849 5.968 -10.677 1.00 97.88 93 GLN A N 1
ATOM 686 C CA . GLN A 1 93 ? -1.515 4.606 -10.262 1.00 97.88 93 GLN A CA 1
ATOM 687 C C . GLN A 1 93 ? -2.232 3.570 -11.134 1.00 97.88 93 GLN A C 1
ATOM 689 O O . GLN A 1 93 ? -3.405 3.714 -11.486 1.00 97.88 93 GLN A O 1
ATOM 694 N N . VAL A 1 94 ? -1.509 2.503 -11.463 1.00 98.19 94 VAL A N 1
ATOM 695 C CA . VAL A 1 94 ? -2.032 1.320 -12.165 1.00 98.19 94 VAL A CA 1
ATOM 696 C C . VAL A 1 94 ? -2.265 0.152 -11.213 1.00 98.19 94 VAL A C 1
ATOM 698 O O . VAL A 1 94 ? -3.120 -0.692 -11.480 1.00 98.19 94 VAL A O 1
ATOM 701 N N . ALA A 1 95 ? -1.552 0.139 -10.086 1.00 98.31 95 ALA A N 1
ATOM 702 C CA . ALA A 1 95 ? -1.768 -0.779 -8.984 1.00 98.31 95 ALA A CA 1
ATOM 703 C C . ALA A 1 95 ? -1.384 -0.121 -7.654 1.00 98.31 95 ALA A C 1
ATOM 705 O O . ALA A 1 95 ? -0.514 0.750 -7.608 1.00 98.31 95 ALA A O 1
ATOM 706 N N . ALA A 1 96 ? -2.006 -0.579 -6.578 1.00 98.25 96 ALA A N 1
ATOM 707 C CA . ALA A 1 96 ? -1.586 -0.304 -5.213 1.00 98.25 96 ALA A CA 1
ATOM 708 C C . ALA A 1 96 ? -1.872 -1.532 -4.360 1.00 98.25 96 ALA A C 1
ATOM 710 O O . ALA A 1 96 ? -2.862 -2.229 -4.601 1.00 98.25 96 ALA A O 1
ATOM 711 N N . ALA A 1 97 ? -1.040 -1.798 -3.361 1.00 97.38 97 ALA A N 1
ATOM 712 C CA . ALA A 1 97 ? -1.367 -2.838 -2.403 1.00 97.38 97 ALA A CA 1
ATOM 713 C C . ALA A 1 97 ? -0.819 -2.560 -1.011 1.00 97.38 97 ALA A C 1
ATOM 715 O O . ALA A 1 97 ? 0.070 -1.733 -0.804 1.00 97.38 97 ALA A O 1
ATOM 716 N N . MET A 1 98 ? -1.392 -3.295 -0.066 1.00 97.38 98 MET A N 1
ATOM 717 C CA . MET A 1 98 ? -1.019 -3.278 1.334 1.00 97.38 98 MET A CA 1
ATOM 718 C C . MET A 1 98 ? -0.929 -4.714 1.843 1.00 97.38 98 MET A C 1
ATOM 720 O O . MET A 1 98 ? -1.916 -5.453 1.820 1.00 97.38 98 MET A O 1
ATOM 724 N N . GLY A 1 99 ? 0.257 -5.108 2.292 1.00 97.56 99 GLY A N 1
ATOM 725 C CA . GLY A 1 99 ? 0.478 -6.309 3.084 1.00 97.56 99 GLY A CA 1
ATOM 726 C C . GLY A 1 99 ? 0.226 -6.019 4.557 1.00 97.56 99 GLY A C 1
ATOM 727 O O . GLY A 1 99 ? 0.621 -4.969 5.050 1.00 97.56 99 GLY A O 1
ATOM 728 N N . VAL A 1 100 ? -0.420 -6.947 5.255 1.00 97.75 100 VAL A N 1
ATOM 729 C CA . VAL A 1 100 ? -0.660 -6.877 6.697 1.00 97.75 100 VAL A CA 1
ATOM 730 C C . VAL A 1 100 ? -0.048 -8.110 7.343 1.00 97.75 100 VAL A C 1
ATOM 732 O O . VAL A 1 100 ? -0.456 -9.240 7.069 1.00 97.75 100 VAL A O 1
ATOM 735 N N . TYR A 1 101 ? 0.917 -7.887 8.226 1.00 95.88 101 TYR A N 1
ATOM 736 C CA . TYR A 1 101 ? 1.579 -8.895 9.042 1.00 95.88 101 TYR A CA 1
ATOM 737 C C . TYR A 1 101 ? 0.965 -8.869 10.445 1.00 95.88 101 TYR A C 1
ATOM 739 O O . TYR A 1 101 ? 1.479 -8.248 11.372 1.00 95.88 101 TYR A O 1
ATOM 747 N N . GLY A 1 102 ? -0.201 -9.502 10.579 1.00 95.25 102 GLY A N 1
ATOM 748 C CA . GLY A 1 102 ? -0.927 -9.618 11.844 1.00 95.25 102 GLY A CA 1
ATOM 749 C C . GLY A 1 102 ? -1.096 -11.074 12.288 1.00 95.25 102 GLY A C 1
ATOM 750 O O . GLY A 1 102 ? -0.299 -11.934 11.918 1.00 95.25 102 GLY A O 1
ATOM 751 N N . PRO A 1 103 ? -2.185 -11.407 13.013 1.00 94.62 103 PRO A N 1
ATOM 752 C CA . PRO A 1 103 ? -2.527 -12.798 13.342 1.00 94.62 103 PRO A CA 1
ATOM 753 C C . PRO A 1 103 ? -2.678 -13.704 12.111 1.00 94.62 103 PRO A C 1
ATOM 755 O O . PRO A 1 103 ? -2.608 -14.925 12.213 1.00 94.62 103 PRO A O 1
ATOM 758 N N . ARG A 1 104 ? -2.940 -13.094 10.953 1.00 95.06 104 ARG A N 1
ATOM 759 C CA . ARG A 1 104 ? -2.888 -13.706 9.630 1.00 95.06 104 ARG A CA 1
ATOM 760 C C . ARG A 1 104 ? -2.114 -12.761 8.726 1.00 95.06 104 ARG A C 1
ATOM 762 O O . ARG A 1 104 ? -2.326 -11.551 8.807 1.00 95.06 104 ARG A O 1
ATOM 769 N N . THR A 1 105 ? -1.285 -13.314 7.852 1.00 97.56 105 THR A N 1
ATOM 770 C CA . THR A 1 105 ? -0.635 -12.532 6.804 1.00 97.56 105 THR A CA 1
ATOM 771 C C . THR A 1 105 ? -1.586 -12.395 5.627 1.00 97.56 105 THR A C 1
ATOM 773 O O . THR A 1 105 ? -1.922 -13.389 4.978 1.00 97.56 105 THR A O 1
ATOM 776 N N . THR A 1 106 ? -2.040 -11.172 5.365 1.00 97.81 106 THR A N 1
ATOM 777 C CA . THR A 1 106 ? -2.902 -10.874 4.221 1.00 97.81 106 THR A CA 1
ATOM 778 C C . THR A 1 106 ? -2.289 -9.818 3.325 1.00 97.81 106 THR A C 1
ATOM 780 O O . THR A 1 106 ? -1.374 -9.095 3.710 1.00 97.81 106 THR A O 1
ATOM 783 N N . TYR A 1 107 ? -2.772 -9.765 2.093 1.00 96.44 107 TYR A N 1
ATOM 784 C CA . TYR A 1 107 ? -2.325 -8.812 1.100 1.00 96.44 107 TYR A CA 1
ATOM 785 C C . TYR A 1 107 ? -3.519 -8.322 0.298 1.00 96.44 107 TYR A C 1
ATOM 787 O O . TYR A 1 107 ? -4.225 -9.124 -0.309 1.00 96.44 107 TYR A O 1
ATOM 795 N N . VAL A 1 108 ? -3.771 -7.018 0.330 1.00 98.00 108 VAL A N 1
ATOM 796 C CA . VAL A 1 108 ? -4.913 -6.383 -0.330 1.00 98.00 108 VAL A CA 1
ATOM 797 C C . VAL A 1 108 ? -4.418 -5.615 -1.542 1.00 98.00 108 VAL A C 1
ATOM 799 O O . VAL A 1 108 ? -3.666 -4.662 -1.380 1.00 98.00 108 VAL A O 1
ATOM 802 N N . LEU A 1 109 ? -4.864 -6.009 -2.733 1.00 97.88 109 LEU A N 1
ATOM 803 C CA . LEU A 1 109 ? -4.464 -5.444 -4.021 1.00 97.88 109 LEU A CA 1
ATOM 804 C C . LEU A 1 109 ? -5.618 -4.675 -4.677 1.00 97.88 109 LEU A C 1
ATOM 806 O O . LEU A 1 109 ? -6.739 -5.175 -4.747 1.00 97.88 109 LEU A O 1
ATOM 810 N N . ALA A 1 110 ? -5.319 -3.497 -5.216 1.00 98.19 110 ALA A N 1
ATOM 811 C CA . ALA A 1 110 ? -6.177 -2.740 -6.121 1.00 98.19 110 ALA A CA 1
ATOM 812 C C . ALA A 1 110 ? -5.475 -2.584 -7.474 1.00 98.19 110 ALA A C 1
ATOM 814 O O . ALA A 1 110 ? -4.288 -2.259 -7.523 1.00 98.19 110 ALA A O 1
ATOM 815 N N . LEU A 1 111 ? -6.210 -2.782 -8.569 1.00 97.75 111 LEU A N 1
ATOM 816 C CA . LEU A 1 111 ? -5.713 -2.606 -9.935 1.00 97.75 111 LEU A CA 1
ATOM 817 C C . LEU A 1 111 ? -6.630 -1.638 -10.679 1.00 97.75 111 LEU A C 1
ATOM 819 O O . LEU A 1 111 ? -7.848 -1.721 -10.562 1.00 97.75 111 LEU A O 1
ATOM 823 N N . LYS A 1 112 ? -6.060 -0.736 -11.479 1.00 96.00 112 LYS A N 1
ATOM 824 C CA . LYS A 1 112 ? -6.818 0.323 -12.167 1.00 96.00 112 LYS A CA 1
ATOM 825 C C . LYS A 1 112 ? -7.972 -0.199 -13.027 1.00 96.00 112 LYS A C 1
ATOM 827 O O . LYS A 1 112 ? -9.044 0.400 -13.037 1.00 96.00 112 LYS A O 1
ATOM 832 N N . ASP A 1 113 ? -7.748 -1.312 -13.720 1.00 94.94 113 ASP A N 1
ATOM 833 C CA . ASP A 1 113 ? -8.705 -1.891 -14.667 1.00 94.94 113 ASP A CA 1
ATOM 834 C C . ASP A 1 113 ? -9.492 -3.077 -14.079 1.00 94.94 113 ASP A C 1
ATOM 836 O O . ASP A 1 113 ? -10.218 -3.759 -14.803 1.00 94.94 113 ASP A O 1
ATOM 840 N N . TYR A 1 114 ? -9.366 -3.331 -12.770 1.00 96.00 114 TYR A N 1
ATOM 841 C CA . TYR A 1 114 ? -10.076 -4.408 -12.083 1.00 96.00 114 TYR A CA 1
ATOM 842 C C . TYR A 1 114 ? -10.844 -3.849 -10.871 1.00 96.00 114 TYR A C 1
ATOM 844 O O . TYR A 1 114 ? -10.218 -3.367 -9.927 1.00 96.00 114 TYR A O 1
ATOM 852 N N . PRO A 1 115 ? -12.191 -3.836 -10.903 1.00 95.06 115 PRO A N 1
ATOM 853 C CA . PRO A 1 115 ? -12.992 -3.183 -9.872 1.00 95.06 115 PRO A CA 1
ATOM 854 C C . PRO A 1 115 ? -12.786 -3.755 -8.467 1.00 95.06 115 PRO A C 1
ATOM 856 O O . PRO A 1 115 ? -12.805 -4.964 -8.273 1.00 95.06 115 PRO A O 1
ATOM 859 N N . GLY A 1 116 ? -12.725 -2.863 -7.477 1.00 96.38 116 GLY A N 1
ATOM 860 C CA . GLY A 1 116 ? -12.641 -3.231 -6.065 1.00 96.38 116 GLY A CA 1
ATOM 861 C C . GLY A 1 116 ? -11.222 -3.527 -5.584 1.00 96.38 116 GLY A C 1
ATOM 862 O O . GLY A 1 116 ? -10.227 -3.178 -6.220 1.00 96.38 116 GLY A O 1
ATOM 863 N N . THR A 1 117 ? -11.145 -4.117 -4.396 1.00 97.69 117 THR A N 1
ATOM 864 C CA . THR A 1 117 ? -9.904 -4.592 -3.783 1.00 97.69 117 THR A CA 1
ATOM 865 C C . THR A 1 117 ? -9.980 -6.091 -3.531 1.00 97.69 117 THR A C 1
ATOM 867 O O . THR A 1 117 ? -11.034 -6.625 -3.179 1.00 97.69 117 THR A O 1
ATOM 870 N N . HIS A 1 118 ? -8.843 -6.763 -3.684 1.00 98.06 118 HIS A N 1
ATOM 871 C CA . HIS A 1 118 ? -8.722 -8.215 -3.616 1.00 98.06 118 HIS A CA 1
ATOM 872 C C . HIS A 1 118 ? -7.775 -8.596 -2.497 1.00 98.06 118 HIS A C 1
ATOM 874 O O . HIS A 1 118 ? -6.587 -8.284 -2.546 1.00 98.06 118 HIS A O 1
ATOM 880 N N . GLU A 1 119 ? -8.307 -9.264 -1.484 1.00 98.19 119 GLU A N 1
ATOM 881 C CA . GLU A 1 119 ? -7.552 -9.741 -0.338 1.00 98.19 119 GLU A CA 1
ATOM 882 C C . GLU A 1 119 ? -7.116 -11.186 -0.567 1.00 98.19 119 GLU A C 1
ATOM 884 O O . GLU A 1 119 ? -7.926 -12.076 -0.858 1.00 98.19 119 GLU A O 1
ATOM 889 N N . PHE A 1 120 ? -5.823 -11.417 -0.389 1.00 98.25 120 PHE A N 1
ATOM 890 C CA . PHE A 1 120 ? -5.191 -12.719 -0.431 1.00 98.25 120 PHE A CA 1
ATOM 891 C C . PHE A 1 120 ? -4.680 -13.082 0.959 1.00 98.25 120 PHE A C 1
ATOM 893 O O . PHE A 1 120 ? -4.080 -12.256 1.638 1.00 98.25 120 PHE A O 1
ATOM 900 N N . LEU A 1 121 ? -4.901 -14.324 1.374 1.00 98.12 121 LEU A N 1
ATOM 901 C CA . LEU A 1 121 ? -4.380 -14.901 2.608 1.00 98.12 121 LEU A CA 1
ATOM 902 C C . LEU A 1 121 ? -3.173 -15.782 2.284 1.00 98.12 121 LEU A C 1
ATOM 904 O O . LEU A 1 121 ? -3.259 -16.628 1.390 1.00 98.12 121 LEU A O 1
ATOM 908 N N . LEU A 1 122 ? -2.078 -15.613 3.022 1.00 98.12 122 LEU A N 1
ATOM 909 C CA . LEU A 1 122 ? -0.936 -16.519 2.956 1.00 98.12 122 LEU A CA 1
ATOM 910 C C . LEU A 1 122 ? -1.247 -17.805 3.732 1.00 98.12 122 LEU A C 1
ATOM 912 O O . LEU A 1 122 ? -1.580 -17.760 4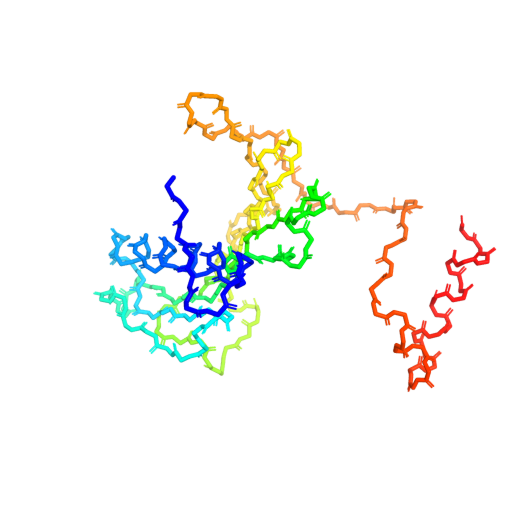.916 1.00 98.12 122 LEU A O 1
ATOM 916 N N . LEU A 1 123 ? -1.139 -18.944 3.056 1.00 96.44 123 LEU A N 1
ATOM 917 C CA . LEU A 1 123 ? -1.276 -20.279 3.636 1.00 96.44 123 LEU A CA 1
ATOM 918 C C . LEU A 1 123 ? 0.093 -20.836 4.050 1.00 96.44 123 LEU A C 1
ATOM 920 O O . LEU A 1 123 ? 1.113 -20.459 3.473 1.00 96.44 123 LEU A O 1
ATOM 924 N N . ASP A 1 124 ? 0.101 -21.810 4.963 1.00 90.88 124 ASP A N 1
ATOM 925 C CA . ASP A 1 124 ? 1.317 -22.449 5.505 1.00 90.88 124 ASP A CA 1
ATOM 926 C C . ASP A 1 124 ? 2.253 -23.031 4.427 1.00 90.88 124 ASP A C 1
ATOM 928 O O . ASP A 1 124 ? 3.461 -23.135 4.621 1.00 90.88 124 ASP A O 1
ATOM 932 N N . GLU A 1 125 ? 1.711 -23.381 3.258 1.00 91.69 125 GLU A N 1
ATOM 933 C CA . GLU A 1 125 ? 2.467 -23.883 2.102 1.00 91.69 125 GLU A CA 1
ATOM 934 C C . GLU A 1 125 ? 3.172 -22.774 1.291 1.00 91.69 125 GLU A C 1
ATOM 936 O O . GLU A 1 125 ? 3.702 -23.043 0.212 1.00 91.69 125 GLU A O 1
ATOM 941 N N . GLY A 1 126 ? 3.128 -21.517 1.747 1.00 91.56 126 GLY A N 1
ATOM 942 C CA . GLY A 1 126 ? 3.652 -20.356 1.019 1.00 91.56 126 GLY A CA 1
ATOM 943 C C . GLY A 1 126 ? 2.783 -19.928 -0.168 1.00 91.56 126 GLY A C 1
ATOM 944 O O . GLY A 1 126 ? 3.248 -19.222 -1.062 1.00 91.56 126 GLY A O 1
ATOM 945 N N . LYS A 1 127 ? 1.523 -20.375 -0.211 1.00 95.25 127 LYS A N 1
ATOM 946 C CA . LYS A 1 127 ? 0.573 -20.060 -1.287 1.00 95.25 127 LYS A CA 1
ATOM 947 C C . LYS A 1 127 ? -0.356 -18.930 -0.876 1.00 95.25 127 LYS A C 1
ATOM 949 O O . LYS A 1 127 ? -0.884 -18.935 0.230 1.00 95.25 127 LYS A O 1
ATOM 954 N N . TRP A 1 128 ? -0.622 -18.021 -1.807 1.00 96.69 128 TRP A N 1
ATOM 955 C CA . TRP A 1 128 ? -1.624 -16.973 -1.646 1.00 96.69 128 TRP A CA 1
ATOM 956 C C . TRP A 1 128 ? -2.982 -17.453 -2.151 1.00 96.69 128 TRP A C 1
ATOM 958 O O . TRP A 1 128 ? -3.121 -17.844 -3.311 1.00 96.69 128 TRP A O 1
ATOM 968 N N . GLN A 1 129 ? -3.991 -17.412 -1.287 1.00 97.62 129 GLN A N 1
ATOM 969 C CA . GLN A 1 129 ? -5.371 -17.734 -1.633 1.00 97.62 129 GLN A CA 1
ATOM 970 C C . GLN A 1 129 ? -6.206 -16.458 -1.656 1.00 97.62 129 GLN A C 1
ATOM 972 O O . GLN A 1 129 ? -6.246 -15.742 -0.664 1.00 97.62 129 GLN A O 1
ATOM 977 N N . HIS A 1 130 ? -6.909 -16.188 -2.756 1.00 97.88 130 HIS A N 1
ATOM 978 C CA . HIS A 1 130 ? -7.898 -15.108 -2.800 1.00 97.88 130 HIS A CA 1
ATOM 979 C C . HIS A 1 130 ? -9.057 -15.440 -1.850 1.00 97.88 130 HIS A C 1
ATOM 981 O O . HIS A 1 130 ? -9.700 -16.481 -2.004 1.00 97.88 130 HIS A O 1
ATOM 987 N N . VAL A 1 131 ? -9.301 -14.583 -0.858 1.00 97.81 131 VAL A N 1
ATOM 988 C CA . VAL A 1 131 ? -10.279 -14.835 0.214 1.00 97.81 131 VAL A CA 1
ATOM 989 C C . VAL A 1 131 ? -11.418 -13.828 0.250 1.00 97.81 131 VAL A C 1
ATOM 991 O O . VAL A 1 131 ? -12.476 -14.146 0.796 1.00 97.81 131 VAL A O 1
ATOM 994 N N . LYS A 1 132 ? -11.235 -12.628 -0.310 1.00 96.75 132 LYS A N 1
ATOM 995 C CA . LYS A 1 132 ? -12.260 -11.585 -0.263 1.00 96.75 132 LYS A CA 1
ATOM 996 C C . LYS A 1 132 ? -12.089 -10.561 -1.377 1.00 96.75 132 LYS A C 1
ATOM 998 O O . LYS A 1 132 ? -10.983 -10.120 -1.660 1.00 96.75 132 LYS A O 1
ATOM 1003 N N . GLU A 1 133 ? -13.221 -10.127 -1.915 1.00 97.75 133 GLU A N 1
ATOM 1004 C CA . GLU A 1 133 ? -13.346 -8.964 -2.787 1.00 97.75 133 GLU A CA 1
ATOM 1005 C C . GLU A 1 133 ? -14.146 -7.877 -2.058 1.00 97.75 133 GLU A C 1
ATOM 1007 O O . GLU A 1 133 ? -15.145 -8.176 -1.397 1.00 97.75 133 GLU A O 1
ATOM 1012 N N . THR A 1 134 ? -13.700 -6.622 -2.139 1.00 97.12 134 THR A N 1
ATOM 1013 C CA . THR A 1 134 ? -14.405 -5.468 -1.563 1.00 97.12 134 THR A CA 1
ATOM 1014 C C . THR A 1 134 ? -14.585 -4.386 -2.622 1.00 97.12 134 THR A C 1
ATOM 1016 O O . THR A 1 134 ? -13.627 -3.731 -3.020 1.00 97.12 134 THR A O 1
ATOM 1019 N N . THR A 1 135 ? -15.821 -4.167 -3.066 1.00 96.44 135 THR A N 1
ATOM 1020 C CA . THR A 1 135 ? -16.167 -3.120 -4.046 1.00 96.44 135 THR A CA 1
ATOM 1021 C C . THR A 1 135 ? -16.740 -1.859 -3.404 1.00 96.44 135 THR A C 1
ATOM 1023 O O . THR A 1 135 ? -16.782 -0.807 -4.035 1.00 96.44 135 THR A O 1
ATOM 1026 N N . GLU A 1 136 ? -17.187 -1.954 -2.153 1.00 95.31 136 GLU A N 1
ATOM 1027 C CA . GLU A 1 136 ? -17.809 -0.864 -1.407 1.00 95.31 136 GLU A CA 1
ATOM 1028 C C . GLU A 1 136 ? -17.467 -0.982 0.082 1.00 95.31 136 GLU A C 1
ATOM 1030 O O . GLU A 1 136 ? -17.393 -2.083 0.634 1.00 95.31 136 GLU A O 1
ATOM 1035 N N . VAL A 1 137 ? -17.277 0.163 0.739 1.00 92.94 137 VAL A N 1
ATOM 1036 C CA . VAL A 1 137 ? -17.158 0.263 2.196 1.00 92.94 137 VAL A CA 1
ATOM 1037 C C . VAL A 1 137 ? -18.434 0.919 2.719 1.00 92.94 137 VAL A C 1
ATOM 1039 O O . VAL A 1 137 ? -18.667 2.100 2.479 1.00 92.94 137 VAL A O 1
ATOM 1042 N N . GLY A 1 138 ? -19.274 0.137 3.400 1.00 92.19 138 GLY A N 1
ATOM 1043 C CA . GLY A 1 138 ? -20.524 0.622 3.994 1.00 92.19 138 GLY A CA 1
ATOM 1044 C C . GLY A 1 138 ? -20.319 1.427 5.284 1.00 92.19 138 GLY A C 1
ATOM 1045 O O . GLY A 1 138 ? -19.194 1.644 5.734 1.00 92.19 138 GLY A O 1
ATOM 1046 N N . GLU A 1 139 ? -21.422 1.843 5.918 1.00 90.81 139 GLU A N 1
ATOM 1047 C CA . GLU A 1 139 ? -21.362 2.561 7.198 1.00 90.81 139 GLU A CA 1
ATOM 1048 C C . GLU A 1 139 ? -20.711 1.692 8.291 1.00 90.81 139 GLU A C 1
ATOM 1050 O O . GLU A 1 139 ? -21.125 0.561 8.561 1.00 90.81 139 GLU A O 1
ATOM 1055 N N . GLY A 1 140 ? -19.678 2.240 8.930 1.00 87.12 140 GLY A N 1
ATOM 1056 C CA . GLY A 1 140 ? -18.957 1.602 10.024 1.00 87.12 140 GLY A CA 1
ATOM 1057 C C . GLY A 1 140 ? -19.477 2.011 11.403 1.00 87.12 140 GLY A C 1
ATOM 1058 O O . GLY A 1 140 ? -20.074 3.070 11.590 1.00 87.12 140 GLY A O 1
ATOM 1059 N N . LYS A 1 141 ? -19.198 1.168 12.401 1.00 85.94 141 LYS A N 1
ATOM 1060 C CA . LYS A 1 141 ? -19.389 1.492 13.830 1.00 85.94 141 LYS A CA 1
ATOM 1061 C C . LYS A 1 141 ? -18.090 1.876 14.536 1.00 85.94 141 LYS A C 1
ATOM 1063 O O . LYS A 1 141 ? -18.121 2.254 15.699 1.00 85.94 141 LYS A O 1
ATOM 1068 N N . LEU A 1 142 ? -16.957 1.700 13.863 1.00 88.19 142 LEU A N 1
ATOM 1069 C CA . LEU A 1 142 ? -15.636 1.928 14.430 1.00 88.19 142 LEU A CA 1
ATOM 1070 C C . LEU A 1 142 ? -15.114 3.284 13.976 1.00 88.19 142 LEU A C 1
ATOM 1072 O O . LEU A 1 142 ? -15.217 3.635 12.802 1.00 88.19 142 LEU A O 1
ATOM 1076 N N . PHE A 1 143 ? -14.515 4.004 14.917 1.00 88.75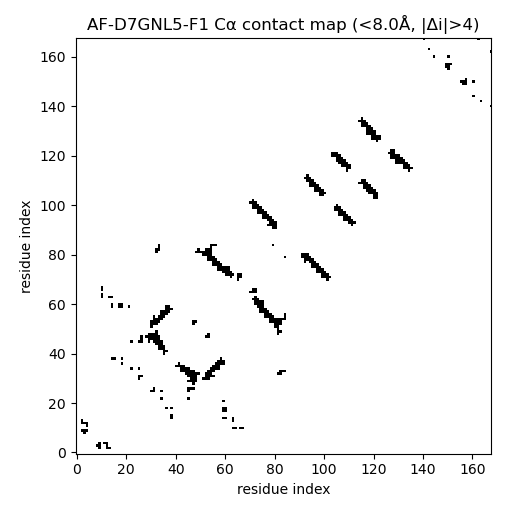 143 PHE A N 1
ATOM 1077 C CA . PHE A 1 143 ? -13.800 5.243 14.675 1.00 88.75 143 PHE A CA 1
ATOM 1078 C C . PHE A 1 143 ? -12.351 5.071 15.136 1.00 88.75 143 PHE A C 1
ATOM 1080 O O . PHE A 1 143 ? -12.110 4.752 16.298 1.00 88.75 143 PHE A O 1
ATOM 1087 N N . SER A 1 144 ? -11.394 5.248 14.221 1.00 89.75 144 SER A N 1
ATOM 1088 C CA . SER A 1 144 ? -9.960 5.054 14.478 1.00 89.75 144 SER A CA 1
ATOM 1089 C C . SER A 1 144 ? -9.187 6.342 14.171 1.00 89.75 144 SER A C 1
ATOM 109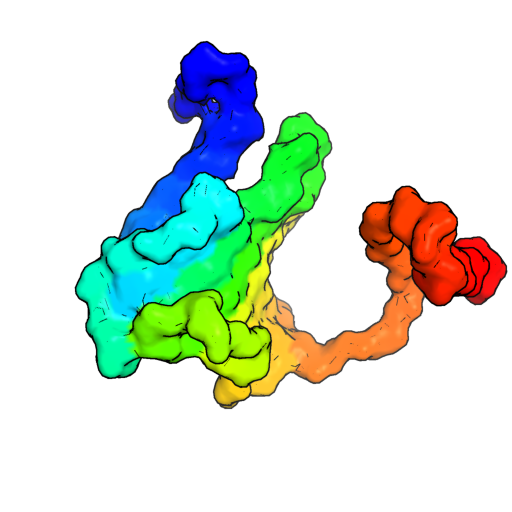1 O O . SER A 1 144 ? -8.593 6.456 13.097 1.00 89.75 144 SER A O 1
ATOM 1093 N N . PRO A 1 145 ? -9.232 7.352 15.059 1.00 89.81 145 PRO A N 1
ATOM 1094 C CA . PRO A 1 145 ? -8.536 8.611 14.833 1.00 89.81 145 PRO A CA 1
ATOM 1095 C C . PRO A 1 145 ? -7.020 8.439 14.973 1.00 89.81 145 PRO A C 1
ATOM 1097 O O . PRO A 1 145 ? -6.532 7.877 15.952 1.00 89.81 145 PRO A O 1
ATOM 1100 N N . GLY A 1 146 ? -6.272 8.982 14.014 1.00 85.50 146 GLY A N 1
ATOM 1101 C CA . GLY A 1 146 ? -4.822 9.159 14.106 1.00 85.50 146 GLY A CA 1
ATOM 1102 C C . GLY A 1 146 ? -4.463 10.582 14.538 1.00 85.50 146 GLY A C 1
ATOM 1103 O O . GLY A 1 146 ? -5.246 11.509 14.352 1.00 85.50 146 GLY A O 1
ATOM 1104 N N . ASN A 1 147 ? -3.273 10.780 15.109 1.00 89.31 147 ASN A N 1
ATOM 1105 C CA . ASN A 1 147 ? -2.723 12.111 15.401 1.00 89.31 147 ASN A CA 1
ATOM 1106 C C . ASN A 1 147 ? -3.701 13.080 16.117 1.00 89.31 147 ASN A C 1
ATOM 1108 O O . ASN A 1 147 ? -3.967 14.184 15.644 1.00 89.31 147 ASN A O 1
ATOM 1112 N N . LEU A 1 148 ? -4.226 12.693 17.288 1.00 92.06 148 LEU A N 1
ATOM 1113 C CA . LEU A 1 148 ? -5.142 13.542 18.075 1.00 92.06 148 LEU A CA 1
ATOM 1114 C C . LEU A 1 148 ? -4.562 14.923 18.425 1.00 92.06 148 LEU A C 1
ATOM 1116 O O . LEU A 1 148 ? -5.316 15.845 18.700 1.00 92.06 148 LEU A 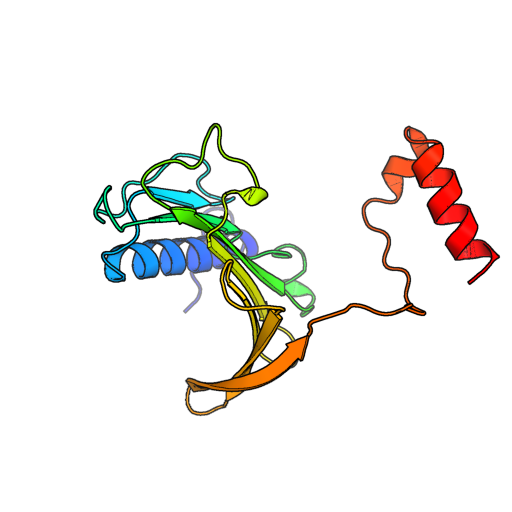O 1
ATOM 1120 N N . ARG A 1 149 ? -3.237 15.102 18.385 1.00 94.00 149 ARG A N 1
ATOM 1121 C CA . ARG A 1 149 ? -2.597 16.406 18.620 1.00 94.00 149 ARG A CA 1
ATOM 1122 C C . ARG A 1 149 ? -3.013 17.463 17.594 1.00 94.00 149 ARG A C 1
ATOM 1124 O O . ARG A 1 149 ? -3.052 18.636 17.946 1.00 94.00 149 ARG A O 1
ATOM 1131 N N . ALA A 1 150 ? -3.380 17.052 16.379 1.00 93.50 150 ALA A N 1
ATOM 1132 C CA . ALA A 1 150 ? -3.847 17.956 15.330 1.00 93.50 150 ALA A CA 1
ATOM 1133 C C . ALA A 1 150 ? -5.177 18.654 15.670 1.00 93.50 150 ALA A C 1
ATOM 1135 O O . ALA A 1 150 ? -5.568 19.594 14.989 1.00 93.50 150 ALA A O 1
ATOM 1136 N N . THR A 1 151 ? -5.900 18.243 16.720 1.00 95.50 151 THR A N 1
ATOM 1137 C CA . THR A 1 151 ? -7.085 18.995 17.166 1.00 95.50 151 THR A CA 1
ATOM 1138 C C . THR A 1 151 ? -6.724 20.355 17.764 1.00 95.50 151 THR A C 1
ATOM 1140 O O . THR A 1 151 ? -7.602 21.195 17.909 1.00 95.50 151 THR A O 1
ATOM 1143 N N . PHE A 1 152 ? -5.458 20.581 18.135 1.00 94.75 152 PHE A N 1
ATOM 1144 C CA . PHE A 1 152 ? -5.017 21.846 18.721 1.00 94.75 152 PHE A CA 1
ATOM 1145 C C . PHE A 1 152 ? -5.029 23.002 17.713 1.00 94.75 152 PHE A C 1
ATOM 1147 O O . PHE A 1 152 ? -5.339 24.136 18.072 1.00 94.75 152 PHE A O 1
ATOM 1154 N N . ASP A 1 153 ? -4.688 22.720 16.458 1.00 96.00 153 ASP A N 1
ATOM 1155 C CA . ASP A 1 153 ? -4.518 23.705 15.391 1.00 96.00 153 ASP A CA 1
ATOM 1156 C C . ASP A 1 153 ? -5.453 23.483 14.191 1.00 96.00 153 ASP A C 1
ATOM 1158 O O . ASP A 1 153 ? -5.536 24.345 13.315 1.00 96.00 153 ASP A O 1
ATOM 1162 N N . ASN A 1 154 ? -6.224 22.388 14.173 1.00 96.19 154 ASN A N 1
ATOM 1163 C CA . ASN A 1 154 ? -7.275 22.131 13.190 1.00 96.19 154 ASN A CA 1
ATOM 1164 C C . ASN A 1 154 ? -8.670 22.060 13.856 1.00 96.19 154 ASN A C 1
ATOM 1166 O O . ASN A 1 154 ? -9.108 20.980 14.273 1.00 96.19 154 ASN A O 1
ATOM 1170 N N . PRO A 1 155 ? -9.413 23.188 13.908 1.00 96.56 155 PRO A N 1
ATOM 1171 C CA . PRO A 1 155 ? -10.741 23.246 14.522 1.00 96.56 155 PRO A CA 1
ATOM 1172 C C . PRO A 1 155 ? -11.777 22.329 13.865 1.00 96.56 155 PRO A C 1
ATOM 1174 O O . PRO A 1 155 ? -12.729 21.901 14.515 1.00 96.56 155 PRO A O 1
ATOM 1177 N N . ASP A 1 156 ? -11.636 22.029 12.573 1.00 95.88 156 ASP A N 1
ATOM 1178 C CA . ASP A 1 156 ? -12.568 21.136 11.881 1.00 95.88 156 ASP A CA 1
ATOM 1179 C C . ASP A 1 156 ? -12.292 19.671 12.229 1.00 95.88 156 ASP A C 1
ATOM 1181 O O . ASP A 1 156 ? -13.234 18.897 12.418 1.00 95.88 156 ASP A O 1
ATOM 1185 N N . TYR A 1 157 ? -11.022 19.307 12.428 1.00 95.00 157 TYR A N 1
ATOM 1186 C CA . TYR A 1 157 ? -10.673 17.998 12.968 1.00 95.00 157 TYR A CA 1
ATOM 1187 C C . TYR A 1 157 ? -11.132 17.842 14.420 1.00 95.00 157 TYR A C 1
ATOM 1189 O O . TYR A 1 157 ? -11.719 16.820 14.767 1.00 95.00 157 TYR A O 1
ATOM 1197 N N . GLU A 1 158 ? -10.967 18.872 15.254 1.00 95.62 158 GLU A N 1
ATOM 1198 C CA . GLU A 1 158 ? -11.488 18.878 16.626 1.00 95.62 158 GLU A CA 1
ATOM 1199 C C . GLU A 1 158 ? -13.005 18.633 16.666 1.00 95.62 158 GLU A C 1
ATOM 1201 O O . GLU A 1 158 ? -13.484 17.803 17.446 1.00 95.62 158 GLU A O 1
ATOM 1206 N N . LYS A 1 159 ? -13.777 19.312 15.807 1.00 94.81 159 LYS A N 1
ATOM 1207 C CA . LYS A 1 159 ? -15.227 19.081 15.690 1.00 94.81 159 LYS A CA 1
ATOM 1208 C C . LYS A 1 159 ? -15.536 17.633 15.315 1.00 94.81 159 LYS A C 1
ATOM 1210 O O . LYS A 1 159 ? -16.450 17.051 15.895 1.00 94.81 159 LYS A O 1
ATOM 1215 N N . LEU A 1 160 ? -14.780 17.055 14.379 1.00 92.62 160 LEU A N 1
ATOM 1216 C CA . LEU A 1 160 ? -14.959 15.672 13.936 1.00 92.62 160 LEU A CA 1
ATOM 1217 C C . LEU A 1 160 ? -14.693 14.671 15.068 1.00 92.62 160 LEU A C 1
ATOM 1219 O O . LEU A 1 160 ? -15.535 13.809 15.317 1.00 92.62 160 LEU A O 1
ATOM 1223 N N . ILE A 1 161 ? -13.568 14.808 15.783 1.00 93.75 161 ILE A N 1
ATOM 1224 C CA . ILE A 1 161 ? -13.258 13.970 16.953 1.00 93.75 161 ILE A CA 1
ATOM 1225 C C . ILE A 1 161 ? -14.384 14.080 17.985 1.00 93.75 161 ILE A C 1
ATOM 1227 O O . ILE A 1 161 ? -14.905 13.069 18.450 1.00 93.75 161 ILE A O 1
ATOM 1231 N N . ASN A 1 162 ? -14.794 15.306 18.319 1.00 92.75 162 ASN A N 1
ATOM 1232 C CA . ASN A 1 162 ? -15.832 15.548 19.317 1.00 92.75 162 ASN A CA 1
ATOM 1233 C C . ASN A 1 162 ? -17.187 14.953 18.927 1.00 92.75 162 ASN A C 1
ATOM 1235 O O . ASN A 1 162 ? -17.901 14.477 19.806 1.00 92.75 162 ASN A O 1
ATOM 1239 N N . TYR A 1 163 ? -17.547 14.981 17.643 1.00 92.06 163 TYR A N 1
ATOM 1240 C CA . TYR A 1 163 ? -18.758 14.333 17.146 1.00 92.06 163 TYR A CA 1
ATOM 1241 C C . TYR A 1 163 ? -18.714 12.826 17.411 1.00 92.06 163 TYR A C 1
ATOM 1243 O O . TYR A 1 163 ? -19.603 12.301 18.074 1.00 92.06 163 TYR A O 1
ATOM 1251 N N . TYR A 1 164 ? -17.651 12.143 16.977 1.00 89.00 164 TYR A N 1
ATOM 1252 C CA . TYR A 1 164 ? -17.553 10.693 17.145 1.00 89.00 164 TYR A CA 1
ATOM 1253 C C . TYR A 1 164 ? -17.414 10.253 18.601 1.00 89.00 164 TYR A C 1
ATOM 1255 O O . TYR A 1 164 ? -17.929 9.204 18.944 1.00 89.00 164 TYR A O 1
ATOM 1263 N N . VAL A 1 165 ? -16.766 11.039 19.465 1.00 87.25 165 VAL A N 1
ATOM 1264 C CA . VAL A 1 165 ? -16.650 10.714 20.900 1.00 87.25 165 VAL A CA 1
ATOM 1265 C C . VAL A 1 165 ? -17.978 10.892 21.648 1.00 87.25 165 VAL A C 1
ATOM 1267 O O . VAL A 1 165 ? -18.201 10.236 22.663 1.00 87.25 165 VAL A O 1
ATOM 1270 N N . LYS A 1 166 ? -18.843 11.813 21.201 1.00 87.94 166 LYS A N 1
ATOM 1271 C CA . LYS A 1 166 ? -20.103 12.134 21.893 1.00 87.94 166 LYS A CA 1
ATOM 1272 C C . LYS A 1 166 ? -21.304 11.353 21.369 1.00 87.94 166 LYS A C 1
ATOM 1274 O O . LYS A 1 166 ? -22.179 11.012 22.156 1.00 87.94 166 LYS A 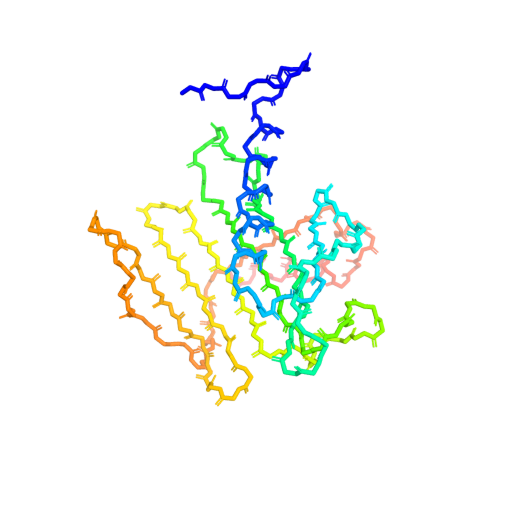O 1
ATOM 1279 N N . GLU A 1 167 ? -21.376 11.145 20.058 1.00 79.38 167 GLU A N 1
ATOM 1280 C CA . GLU A 1 167 ? -22.597 10.710 19.364 1.00 79.38 167 GLU A CA 1
ATOM 1281 C C . GLU A 1 167 ? -22.552 9.246 18.889 1.00 79.38 167 GLU A C 1
ATOM 1283 O O . GLU A 1 167 ? -23.581 8.709 18.473 1.00 79.38 167 GLU A O 1
ATOM 1288 N N . LYS A 1 168 ? -21.384 8.594 18.912 1.00 66.06 168 LYS A N 1
ATOM 1289 C CA . LYS A 1 168 ? -21.179 7.205 18.471 1.00 66.06 168 LYS A CA 1
ATOM 1290 C C . LYS A 1 168 ? -20.458 6.410 19.558 1.00 66.06 168 LYS A C 1
ATOM 1292 O O . LYS A 1 168 ? -20.808 5.217 19.696 1.00 66.06 168 LYS A O 1
#

pLDDT: mean 91.24, std 13.48, range [32.72, 98.5]

Secondary structure (DSSP, 8-state):
-----TT--HHHHHHHHHHHHHHHHHHHHS-EEEEEESS--SPEE----STT-EEEEEEEEETGGGTTTT--EEEEEEEEETT-SSS--GGG-SEEEEEEESSSEEEEEEETTEEEEEEEEEPTTS-EEEEEEES-----S------GGGGTT-HHHHHHHHHHHHH-

InterPro domains:
  IPR000146 Fructose-1,6-bisphosphatase class 1 [PTHR11556] (4-163)
  IPR023079 Sedoheptulose-1,7-bisphosphatase [PR01958] (11-26)
  IPR023079 Sedoheptulose-1,7-bisphosphatase [PR01958] (27-47)
  IPR023079 Sedoheptulose-1,7-bisphosphatase [PR01958] (87-105)
  IPR023079 Sedoheptulose-1,7-bisphosphatase [PR01958] (141-157)
  IPR033391 Fructose-1-6-bisphosphatase class I, N-terminal [PF00316] (1-133)

Solvent-accessible surface area (backbone atoms only — not comparable to full-atom values): 9516 Å² total; per-residue (Å²): 135,84,67,69,48,101,81,71,47,57,57,64,31,52,43,52,49,39,41,52,54,51,55,51,50,39,36,74,62,52,36,26,18,28,35,31,31,74,95,43,74,60,81,40,81,33,78,19,40,53,78,94,13,21,13,38,44,32,37,50,45,45,56,53,93,38,50,92,74,71,49,69,29,28,30,40,39,43,29,24,66,20,71,50,88,68,99,68,55,82,87,57,38,48,34,38,39,39,36,36,50,48,103,58,45,36,37,39,39,33,40,70,92,44,93,41,34,40,33,28,38,61,43,99,87,78,43,74,41,83,74,46,78,45,79,72,85,75,95,74,94,78,85,84,87,71,71,76,72,50,39,80,83,30,69,69,56,34,52,51,55,52,47,52,75,72,78,107

Mean predicted aligned error: 5.84 Å

Organism: NCBI:txid273903